Protein AF-A0A523JM90-F1 (afdb_monomer_lite)

Radius of gyration: 17.9 Å; chains: 1; bounding box: 40×18×50 Å

Secondary structure (DSSP, 8-state):
-HHHHHHHHHHHHHHHHHHHHHHHHHHHHHHHTS--BTTB-TTS-HHHHHHHHHHHHHHHHHHHHHHHHHHHHHHHHHHTHHHHTT--THHHHHHHHHHHHHHHHHHHHHHHHH--

Sequence (116 aa):
ERNKAFWLMMATAAFGAMFVSMQAFEWTKLIVEEGVRPWSNPMGAAQFGATFFMITGFHGLHVSVGVIYLVVIGRRVRSGFYDRTRGNYEMVEITGLYWHFVDLVWVFIFAFFYLW

Foldseek 3Di:
DLVVLLVVLLVLLVVLVVVLVVVVVVVCCCCPVQVQALQDHPVDDNPLSVVLCVLVVVLSVLSVVLSVLSNVVSVCSVVCVCVVVPNPCVSVVVSVVSNVVSVVSVVVSCCPNPVD

pLDDT: mean 85.98, std 9.55, range [55.06, 95.94]

Structure (mmCIF, N/CA/C/O backbone):
data_AF-A0A523JM90-F1
#
_entry.id   AF-A0A523JM90-F1
#
loop_
_atom_site.group_PDB
_atom_site.id
_atom_site.type_symbol
_atom_site.label_atom_id
_atom_site.label_alt_id
_atom_site.label_comp_id
_atom_site.label_asym_id
_atom_site.label_entity_id
_atom_site.label_seq_id
_atom_site.pdbx_PDB_ins_code
_atom_site.Cartn_x
_atom_site.Cartn_y
_atom_site.Cartn_z
_atom_site.occupancy
_atom_site.B_iso_or_equiv
_atom_site.auth_seq_id
_atom_site.auth_comp_id
_atom_site.auth_asym_id
_atom_site.auth_atom_id
_atom_site.pdbx_PDB_model_num
ATOM 1 N N . GLU A 1 1 ? -16.483 8.334 20.530 1.00 65.25 1 GLU A N 1
ATOM 2 C CA . GLU A 1 1 ? -15.423 7.315 20.374 1.00 65.25 1 GLU A CA 1
ATOM 3 C C . GLU A 1 1 ? -15.577 6.458 19.111 1.00 65.25 1 GLU A C 1
ATOM 5 O O . GLU A 1 1 ? -14.957 6.779 18.104 1.00 65.25 1 GLU A O 1
ATOM 10 N N . ARG A 1 2 ? -16.457 5.447 19.074 1.00 72.81 2 ARG A N 1
ATOM 11 C CA . ARG A 1 2 ? -16.505 4.438 17.987 1.00 72.81 2 ARG A CA 1
ATOM 12 C C . ARG A 1 2 ? -16.744 4.964 16.564 1.00 72.81 2 ARG A C 1
ATOM 14 O O . ARG A 1 2 ? -16.104 4.496 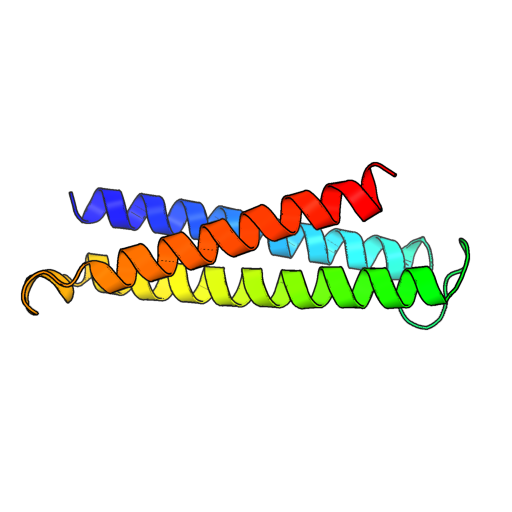15.628 1.00 72.81 2 ARG A O 1
ATOM 21 N N . ASN A 1 3 ? -17.616 5.960 16.390 1.00 79.19 3 ASN A N 1
ATOM 22 C CA . ASN A 1 3 ? -17.827 6.580 15.073 1.00 79.19 3 ASN A CA 1
ATOM 23 C C . ASN A 1 3 ? -16.594 7.351 14.583 1.00 79.19 3 ASN A C 1
ATOM 25 O O . ASN A 1 3 ? -16.330 7.351 13.386 1.00 79.19 3 ASN A O 1
ATOM 29 N N . LYS A 1 4 ? -15.831 7.982 15.488 1.00 84.31 4 LYS A N 1
ATOM 30 C CA . LYS A 1 4 ? -14.594 8.686 15.120 1.00 84.31 4 LYS A CA 1
ATOM 31 C C . LYS A 1 4 ? -13.539 7.679 14.658 1.00 84.31 4 LYS A C 1
ATOM 33 O O . LYS A 1 4 ? -12.996 7.840 13.575 1.00 84.31 4 LYS A O 1
ATOM 38 N N . ALA A 1 5 ? -13.339 6.601 15.423 1.00 83.31 5 ALA A N 1
ATOM 39 C CA . ALA A 1 5 ? -12.428 5.516 15.054 1.00 83.31 5 ALA A CA 1
ATOM 40 C C . ALA A 1 5 ? -12.785 4.902 13.690 1.00 83.31 5 ALA A C 1
ATOM 42 O O . ALA A 1 5 ? -11.918 4.762 12.835 1.00 83.31 5 ALA A O 1
ATOM 43 N N . PHE A 1 6 ? -14.069 4.620 13.442 1.00 87.19 6 PHE A N 1
ATOM 44 C CA . PHE A 1 6 ? -14.532 4.136 12.139 1.00 87.19 6 PHE A CA 1
ATOM 45 C C . PHE A 1 6 ? -14.144 5.078 10.993 1.00 87.19 6 PHE A C 1
ATOM 47 O O . PHE A 1 6 ? -13.568 4.628 10.006 1.00 87.19 6 PHE A O 1
ATOM 54 N N . TRP A 1 7 ? -14.445 6.375 11.118 1.00 89.81 7 TRP A N 1
ATOM 55 C CA . TRP A 1 7 ? -14.142 7.345 10.066 1.00 89.81 7 TRP A CA 1
ATOM 56 C C . TRP A 1 7 ? -12.642 7.501 9.821 1.00 89.81 7 TRP A C 1
ATOM 58 O O . TRP A 1 7 ? -12.239 7.581 8.665 1.00 89.81 7 TRP A O 1
ATOM 68 N N . LEU A 1 8 ? -11.821 7.469 10.874 1.00 91.81 8 LEU A N 1
ATOM 69 C CA . LEU A 1 8 ? -10.363 7.490 10.741 1.00 91.81 8 LEU A CA 1
ATOM 70 C C . LEU A 1 8 ? -9.850 6.253 9.993 1.00 91.81 8 LEU A C 1
ATOM 72 O O . LEU A 1 8 ? -9.090 6.395 9.043 1.00 91.81 8 LEU A O 1
ATOM 76 N N . MET A 1 9 ? -10.332 5.055 10.336 1.00 89.62 9 MET A N 1
ATOM 77 C CA . MET A 1 9 ? -9.948 3.828 9.627 1.00 89.62 9 MET A CA 1
ATOM 78 C C . MET A 1 9 ? -10.378 3.843 8.155 1.00 89.62 9 MET A C 1
ATOM 80 O O . MET A 1 9 ? -9.642 3.365 7.294 1.00 89.62 9 MET A O 1
ATOM 84 N N . MET A 1 10 ? -11.556 4.397 7.845 1.00 91.75 10 MET A N 1
ATOM 85 C CA . MET A 1 10 ? -12.003 4.538 6.455 1.00 91.75 10 MET A CA 1
ATOM 86 C C . MET A 1 10 ? -11.172 5.568 5.690 1.00 91.75 10 MET A C 1
ATOM 88 O O . MET A 1 10 ? -10.888 5.347 4.517 1.00 91.75 10 MET A O 1
ATOM 92 N N . ALA A 1 11 ? -10.749 6.656 6.340 1.00 94.25 11 ALA A N 1
ATOM 93 C CA . ALA A 1 11 ? -9.835 7.619 5.738 1.00 94.25 11 ALA A CA 1
ATOM 94 C C . ALA A 1 11 ? -8.483 6.965 5.408 1.00 94.25 11 ALA A C 1
ATOM 96 O O . ALA A 1 11 ? -8.010 7.090 4.282 1.00 94.25 11 ALA A O 1
ATOM 97 N N . THR A 1 12 ? -7.907 6.184 6.330 1.00 94.12 12 THR A N 1
ATOM 98 C CA . THR A 1 12 ? -6.674 5.416 6.076 1.00 94.12 12 THR A CA 1
ATOM 99 C C . THR A 1 12 ? -6.843 4.433 4.916 1.00 94.12 12 THR A C 1
ATOM 101 O O . THR A 1 12 ? -6.003 4.386 4.021 1.00 94.12 12 THR A O 1
ATOM 104 N N . ALA A 1 13 ? -7.956 3.693 4.878 1.00 93.81 13 ALA A N 1
ATOM 105 C CA . ALA A 1 13 ? -8.250 2.775 3.779 1.00 93.81 13 ALA A CA 1
ATOM 106 C C . ALA A 1 13 ? -8.395 3.502 2.428 1.00 93.81 13 ALA A C 1
ATOM 108 O O . ALA A 1 13 ? -7.934 2.994 1.408 1.00 93.81 13 ALA A O 1
ATOM 109 N N . ALA A 1 14 ? -8.995 4.697 2.414 1.00 95.25 14 ALA A N 1
ATOM 110 C CA . ALA A 1 14 ? -9.122 5.514 1.211 1.00 95.25 14 ALA A CA 1
ATOM 111 C C . ALA A 1 14 ? -7.758 6.001 0.700 1.00 95.25 14 ALA A C 1
ATOM 113 O O . ALA A 1 14 ? -7.494 5.901 -0.497 1.00 95.25 14 ALA A O 1
ATOM 114 N N . PHE A 1 15 ? -6.867 6.454 1.589 1.00 94.94 15 PHE A N 1
ATOM 115 C CA . PHE A 1 15 ? -5.494 6.803 1.209 1.00 94.94 15 PHE A CA 1
ATOM 116 C C . PHE A 1 15 ? -4.724 5.594 0.668 1.00 94.94 15 PHE A C 1
ATOM 118 O O . PHE A 1 15 ? -4.046 5.710 -0.349 1.00 94.94 15 PHE A O 1
ATOM 125 N N . GLY A 1 16 ? -4.899 4.416 1.269 1.00 93.31 16 GLY A N 1
ATOM 126 C CA . GLY A 1 16 ? -4.343 3.166 0.751 1.00 93.31 16 GLY A CA 1
ATOM 127 C C . GLY A 1 16 ? -4.852 2.795 -0.645 1.00 93.31 16 GLY A C 1
ATOM 128 O O . GLY A 1 16 ? -4.075 2.408 -1.515 1.00 93.31 16 GLY A O 1
ATOM 129 N N . ALA A 1 17 ? -6.154 2.949 -0.897 1.00 94.38 17 ALA A N 1
ATOM 130 C CA . ALA A 1 17 ? -6.740 2.703 -2.214 1.00 94.38 17 ALA A CA 1
ATOM 131 C C . ALA A 1 17 ? -6.247 3.711 -3.267 1.00 94.38 17 ALA A C 1
ATOM 133 O O . ALA A 1 17 ? -5.966 3.333 -4.407 1.00 94.38 17 ALA A O 1
ATOM 134 N N . MET A 1 18 ? -6.107 4.984 -2.883 1.00 95.88 18 MET A N 1
ATOM 135 C CA . MET A 1 18 ? -5.517 6.016 -3.735 1.00 95.88 18 MET A CA 1
ATOM 136 C C . MET A 1 18 ? -4.071 5.666 -4.093 1.00 95.88 18 MET A C 1
ATOM 138 O O . MET A 1 18 ? -3.707 5.734 -5.264 1.00 95.88 18 MET A O 1
ATOM 142 N N . PHE A 1 19 ? -3.283 5.215 -3.118 1.00 93.44 19 PHE A N 1
ATOM 143 C CA . PHE A 1 19 ? -1.908 4.775 -3.330 1.00 93.44 19 PHE A CA 1
ATOM 144 C C . PHE A 1 19 ? -1.812 3.630 -4.356 1.00 93.44 19 PHE A C 1
ATOM 146 O O . PHE A 1 19 ? -1.087 3.747 -5.341 1.00 93.44 19 PHE A O 1
ATOM 153 N N . VAL A 1 20 ? -2.613 2.566 -4.206 1.00 93.31 20 VAL A N 1
ATOM 154 C CA . VAL A 1 20 ? -2.643 1.448 -5.177 1.00 93.31 20 VAL A CA 1
ATOM 155 C C . VAL A 1 20 ? -3.075 1.921 -6.570 1.00 93.31 20 VAL A C 1
ATOM 157 O O . VAL A 1 20 ? -2.543 1.462 -7.579 1.00 93.31 20 VAL A O 1
ATOM 160 N N . SER A 1 21 ? -4.011 2.869 -6.641 1.00 93.19 21 SER A N 1
ATOM 161 C CA . SER A 1 21 ? -4.469 3.435 -7.916 1.00 93.19 21 SER A CA 1
ATOM 162 C C . SER A 1 21 ? -3.365 4.233 -8.616 1.00 93.19 21 SER A C 1
ATOM 164 O O . SER A 1 21 ? -3.189 4.107 -9.827 1.00 93.19 21 SER A O 1
ATOM 166 N N . MET A 1 22 ? -2.588 5.016 -7.860 1.00 93.44 22 MET A N 1
ATOM 167 C CA . MET A 1 22 ? -1.421 5.731 -8.385 1.00 93.44 22 MET A CA 1
ATOM 168 C C . MET A 1 22 ? -0.343 4.758 -8.875 1.00 93.44 22 MET A C 1
ATOM 170 O O . MET A 1 22 ? 0.190 4.955 -9.965 1.00 93.44 22 MET A O 1
ATOM 174 N N . GLN A 1 23 ? -0.092 3.672 -8.137 1.00 91.25 23 GLN A N 1
ATOM 175 C CA . GLN A 1 23 ? 0.843 2.622 -8.552 1.00 91.25 23 GLN A CA 1
ATOM 176 C C . GLN A 1 23 ? 0.418 1.966 -9.875 1.00 91.25 23 GLN A C 1
ATOM 178 O O . GLN A 1 23 ? 1.237 1.748 -10.767 1.00 91.25 23 GLN A O 1
ATOM 183 N N . ALA A 1 24 ? -0.877 1.680 -10.036 1.00 90.88 24 ALA A N 1
ATOM 184 C CA . ALA A 1 24 ? -1.416 1.115 -11.271 1.00 90.88 24 ALA A CA 1
ATOM 185 C C . ALA A 1 24 ? -1.311 2.090 -12.459 1.00 90.88 24 ALA A C 1
ATOM 187 O O . ALA A 1 24 ? -1.021 1.672 -13.585 1.00 90.88 24 ALA A O 1
ATOM 188 N N . PHE A 1 25 ? -1.520 3.388 -12.218 1.00 92.56 25 PHE A N 1
ATOM 189 C CA . PHE A 1 25 ? -1.339 4.426 -13.233 1.00 92.56 25 PHE A CA 1
ATOM 190 C C . PHE A 1 25 ? 0.119 4.507 -13.696 1.00 92.56 25 PHE A C 1
ATOM 192 O O . PHE A 1 25 ? 0.387 4.495 -14.897 1.00 92.56 25 PHE A O 1
ATOM 199 N N . GLU A 1 26 ? 1.061 4.513 -12.756 1.00 89.69 26 GLU A N 1
ATOM 200 C CA . GLU A 1 26 ? 2.489 4.510 -13.060 1.00 89.69 26 GLU A CA 1
ATOM 201 C C . GLU A 1 26 ? 2.895 3.279 -13.877 1.00 89.69 26 GLU A C 1
ATOM 203 O O . GLU A 1 26 ? 3.530 3.416 -14.920 1.00 89.69 26 GLU A O 1
ATOM 208 N N . TRP A 1 27 ? 2.475 2.080 -13.465 1.00 89.38 27 TRP A N 1
ATOM 209 C CA . TRP A 1 27 ? 2.736 0.854 -14.223 1.00 89.38 27 TRP A CA 1
ATOM 210 C C . TRP A 1 27 ? 2.192 0.923 -15.647 1.00 89.38 27 TRP A C 1
ATOM 212 O O . TRP A 1 27 ? 2.865 0.503 -16.587 1.00 89.38 27 TRP A O 1
ATOM 222 N N . THR A 1 28 ? 0.987 1.468 -15.817 1.00 89.25 28 THR A N 1
ATOM 223 C CA . THR A 1 28 ? 0.388 1.644 -17.144 1.00 89.25 28 THR A CA 1
ATOM 224 C C . THR A 1 28 ? 1.260 2.550 -18.003 1.00 89.25 28 THR A C 1
ATOM 226 O O . THR A 1 28 ? 1.569 2.195 -19.138 1.00 89.25 28 THR A O 1
ATOM 229 N N . LYS A 1 29 ? 1.723 3.673 -17.447 1.00 88.31 29 LYS A N 1
ATOM 230 C CA . LYS A 1 29 ? 2.618 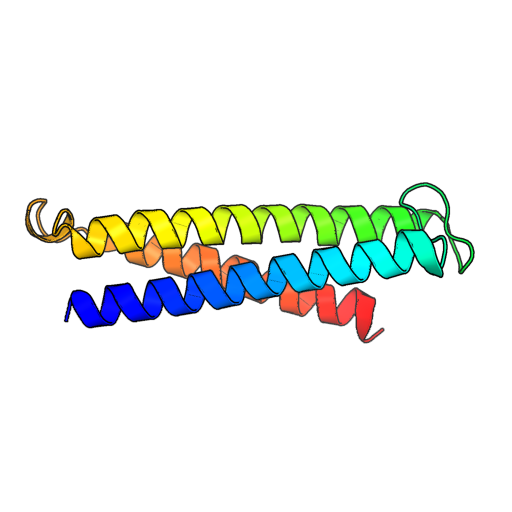4.599 -18.140 1.00 88.31 29 LYS A CA 1
ATOM 231 C C . LYS A 1 29 ? 3.942 3.927 -18.532 1.00 88.31 29 LYS A C 1
ATOM 233 O O . LYS A 1 29 ? 4.325 3.965 -19.697 1.00 88.31 29 LYS A O 1
ATOM 238 N N . LEU A 1 30 ? 4.592 3.229 -17.599 1.00 86.50 30 LEU A N 1
ATOM 239 C CA . LEU A 1 30 ? 5.862 2.530 -17.839 1.00 86.50 30 LEU A CA 1
ATOM 240 C C . LEU A 1 30 ? 5.743 1.442 -18.920 1.00 86.50 30 LEU A C 1
ATOM 242 O O . LEU A 1 30 ? 6.622 1.302 -19.768 1.00 86.50 30 LEU A O 1
ATOM 246 N N . ILE A 1 31 ? 4.646 0.680 -18.919 1.00 86.25 31 ILE A N 1
ATOM 247 C CA . ILE A 1 31 ? 4.437 -0.431 -19.858 1.00 86.25 31 ILE A CA 1
ATOM 248 C C . ILE A 1 31 ? 4.012 0.064 -21.246 1.00 86.25 31 ILE A C 1
ATOM 250 O O . ILE A 1 31 ? 4.445 -0.505 -22.254 1.00 86.25 31 ILE A O 1
ATOM 254 N N . VAL A 1 32 ? 3.128 1.065 -21.306 1.00 84.81 32 VAL A N 1
ATOM 255 C CA . VAL A 1 32 ? 2.493 1.527 -22.551 1.00 84.81 32 VAL A CA 1
ATOM 256 C C . VAL A 1 32 ? 3.314 2.611 -23.242 1.00 84.81 32 VAL A C 1
ATOM 258 O O . VAL A 1 32 ? 3.471 2.546 -24.458 1.00 84.81 32 VAL A O 1
ATOM 261 N N . GLU A 1 33 ? 3.839 3.584 -22.495 1.00 81.81 33 GLU A N 1
ATOM 262 C CA . GLU A 1 33 ? 4.576 4.720 -23.064 1.00 81.81 33 GLU A CA 1
ATOM 263 C C . GLU A 1 33 ? 6.077 4.434 -23.152 1.00 81.81 33 GLU A C 1
ATOM 265 O O . GLU A 1 33 ? 6.690 4.681 -24.188 1.00 81.81 33 GLU A O 1
ATOM 270 N N . GLU A 1 34 ? 6.668 3.876 -22.093 1.00 79.38 34 GLU A N 1
ATOM 271 C CA . GLU A 1 34 ? 8.124 3.668 -22.014 1.00 79.38 34 GLU A CA 1
ATOM 272 C C . GLU A 1 34 ? 8.559 2.255 -22.436 1.00 79.38 34 GLU A C 1
ATOM 274 O O . GLU A 1 34 ? 9.743 1.991 -22.633 1.00 79.38 34 GLU A O 1
ATOM 279 N N . GLY A 1 35 ? 7.613 1.327 -22.615 1.00 81.38 35 GLY A N 1
ATOM 280 C CA . GLY A 1 35 ? 7.880 -0.044 -23.058 1.00 81.38 35 GLY A CA 1
ATOM 281 C C . GLY A 1 35 ? 8.606 -0.920 -22.030 1.00 81.38 35 GLY A C 1
ATOM 282 O O . GLY A 1 35 ? 9.041 -2.024 -22.373 1.00 81.38 35 GLY A O 1
ATOM 283 N N . VAL A 1 36 ? 8.728 -0.466 -20.779 1.00 82.62 36 VAL A N 1
ATOM 284 C CA . VAL A 1 36 ? 9.358 -1.209 -19.684 1.00 82.62 36 VAL A CA 1
ATOM 285 C C . VAL A 1 36 ? 8.397 -2.298 -19.218 1.00 82.62 36 VAL A C 1
ATOM 287 O O . VAL A 1 36 ? 7.319 -2.036 -18.693 1.00 82.62 36 VAL A O 1
ATOM 290 N N . ARG A 1 37 ? 8.786 -3.554 -19.422 1.00 81.75 37 ARG A N 1
ATOM 291 C CA . ARG A 1 37 ? 8.023 -4.753 -19.065 1.00 81.75 37 ARG A CA 1
ATOM 292 C C . ARG A 1 37 ? 8.858 -5.653 -18.155 1.00 81.75 37 ARG A C 1
ATOM 294 O O . ARG A 1 37 ? 10.087 -5.602 -18.215 1.00 81.75 37 ARG A O 1
ATOM 301 N N . PRO A 1 38 ? 8.226 -6.561 -17.391 1.00 78.31 38 PRO A N 1
ATOM 302 C CA . PRO A 1 38 ? 8.954 -7.503 -16.540 1.00 78.31 38 PRO A CA 1
ATOM 303 C C . PRO A 1 38 ? 9.967 -8.377 -17.298 1.00 78.31 38 PRO A C 1
ATOM 305 O O . PRO A 1 38 ? 10.942 -8.830 -16.719 1.00 78.31 38 PRO A O 1
ATOM 308 N N . TRP A 1 39 ? 9.755 -8.619 -18.592 1.00 79.38 39 TRP A N 1
ATOM 309 C CA . TRP A 1 39 ? 10.626 -9.446 -19.439 1.00 79.38 39 TRP A CA 1
ATOM 310 C C . TRP A 1 39 ? 11.442 -8.647 -20.463 1.00 79.38 39 TRP A C 1
ATOM 312 O O . TRP A 1 39 ? 12.287 -9.218 -21.147 1.00 79.38 39 TRP A O 1
ATOM 322 N N . SER A 1 40 ? 11.197 -7.345 -20.608 1.00 75.12 40 SER A N 1
ATOM 323 C CA . SER A 1 40 ? 11.897 -6.509 -21.585 1.00 75.12 40 SER A CA 1
ATOM 324 C C . SER A 1 40 ? 11.982 -5.076 -21.087 1.00 75.12 40 SER A C 1
ATOM 326 O O . SER A 1 40 ? 10.953 -4.444 -20.876 1.00 75.12 40 SER A O 1
ATOM 328 N N . ASN A 1 41 ? 13.191 -4.545 -20.944 1.00 80.69 41 ASN A N 1
ATOM 329 C CA . ASN A 1 41 ? 13.409 -3.162 -20.539 1.00 80.69 41 ASN A CA 1
ATOM 330 C C . ASN A 1 41 ? 14.221 -2.432 -21.623 1.00 80.69 41 ASN A C 1
ATOM 332 O O . ASN A 1 41 ? 15.389 -2.770 -21.801 1.00 80.69 41 ASN A O 1
ATOM 336 N N . PRO A 1 42 ? 13.643 -1.459 -22.350 1.00 75.94 42 PRO A N 1
ATOM 337 C CA . PRO A 1 42 ? 14.378 -0.675 -23.343 1.00 75.94 42 PRO A CA 1
ATOM 338 C C . PRO A 1 42 ? 15.328 0.361 -22.718 1.00 75.94 42 PRO A C 1
ATOM 340 O O . PRO A 1 42 ? 16.221 0.843 -23.406 1.00 75.94 42 PRO A O 1
ATOM 343 N N . MET A 1 43 ? 15.179 0.681 -21.426 1.00 71.81 43 MET A N 1
ATOM 344 C CA . MET A 1 43 ? 15.977 1.703 -20.733 1.00 71.81 43 MET A CA 1
ATOM 345 C C . MET A 1 43 ? 17.186 1.148 -19.962 1.00 71.81 43 MET A C 1
ATOM 347 O O . MET A 1 43 ? 17.903 1.904 -19.311 1.00 71.81 43 MET A O 1
ATOM 351 N N . GLY A 1 44 ? 17.430 -0.165 -19.991 1.00 73.50 44 GLY A N 1
ATOM 352 C CA . GLY A 1 44 ? 18.536 -0.765 -19.246 1.00 73.50 44 GLY A CA 1
ATOM 353 C C . GLY A 1 44 ? 18.469 -2.286 -19.180 1.00 73.50 44 GLY A C 1
ATOM 354 O O . GLY A 1 44 ? 17.950 -2.949 -20.075 1.00 73.50 44 GLY A O 1
ATOM 355 N N . ALA A 1 45 ? 18.995 -2.870 -18.103 1.00 79.06 45 ALA A N 1
ATOM 356 C CA . ALA A 1 45 ? 18.966 -4.318 -17.927 1.00 79.06 45 ALA A CA 1
ATOM 357 C C . ALA A 1 45 ? 17.520 -4.831 -17.789 1.00 79.06 45 ALA A C 1
ATOM 359 O O . ALA A 1 45 ? 16.741 -4.322 -16.979 1.00 79.06 45 ALA A O 1
ATOM 360 N N . ALA A 1 46 ? 17.175 -5.897 -18.518 1.00 76.94 46 ALA A N 1
ATOM 361 C CA . ALA A 1 46 ? 15.871 -6.561 -18.396 1.00 76.94 46 ALA A CA 1
ATOM 362 C C . ALA A 1 46 ? 15.595 -7.058 -16.961 1.00 76.94 46 ALA A C 1
ATOM 364 O O . ALA A 1 46 ? 14.460 -7.025 -16.494 1.00 76.94 46 ALA A O 1
ATOM 365 N N . GLN A 1 47 ? 16.654 -7.437 -16.236 1.00 84.75 47 GLN A N 1
ATOM 366 C CA . GLN A 1 47 ? 16.609 -7.845 -14.827 1.00 84.75 47 GLN A CA 1
ATOM 367 C C . GLN A 1 47 ? 16.073 -6.735 -13.903 1.00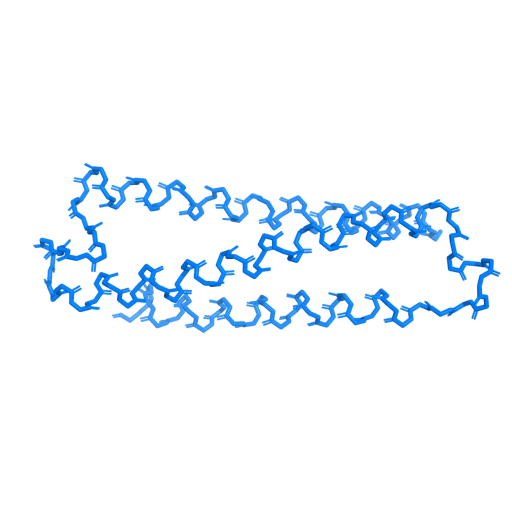 84.75 47 GLN A C 1
ATOM 369 O O . GLN A 1 47 ? 15.381 -7.033 -12.930 1.00 84.75 47 GLN A O 1
ATOM 374 N N . PHE A 1 48 ? 16.351 -5.462 -14.215 1.00 84.88 48 PHE A N 1
ATOM 375 C CA . PHE A 1 48 ? 15.850 -4.330 -13.431 1.00 84.88 48 PHE A CA 1
ATOM 376 C C . PHE A 1 48 ? 14.325 -4.237 -13.516 1.00 84.88 48 PHE A C 1
ATOM 378 O O . PHE A 1 48 ? 13.663 -4.210 -12.484 1.00 84.88 48 PHE A O 1
ATOM 385 N N . GLY A 1 49 ? 13.767 -4.291 -14.733 1.00 84.50 49 GLY A N 1
ATOM 386 C CA . GLY A 1 49 ? 12.316 -4.298 -14.942 1.00 84.50 49 GLY A CA 1
ATOM 387 C C . GLY A 1 49 ? 11.645 -5.473 -14.227 1.00 84.50 49 GLY A C 1
ATOM 388 O O . GLY A 1 49 ? 10.686 -5.273 -13.486 1.00 84.50 49 GLY A O 1
ATOM 389 N N . ALA A 1 50 ? 12.194 -6.686 -14.366 1.00 86.75 50 ALA A N 1
ATOM 390 C CA . ALA A 1 50 ? 11.694 -7.876 -13.671 1.00 86.75 50 ALA A CA 1
ATOM 391 C C . ALA A 1 50 ? 11.623 -7.679 -12.146 1.00 86.75 50 ALA A C 1
ATOM 393 O O . ALA A 1 50 ? 10.596 -7.947 -11.523 1.00 86.75 50 ALA A O 1
ATOM 394 N N . THR A 1 51 ? 12.711 -7.178 -11.556 1.00 89.56 51 THR A N 1
ATOM 395 C CA . THR A 1 51 ? 12.847 -7.007 -10.104 1.00 89.56 51 THR A CA 1
ATOM 396 C C . THR A 1 51 ? 11.949 -5.883 -9.591 1.00 89.56 51 THR A C 1
ATOM 398 O O . THR A 1 51 ? 11.253 -6.064 -8.592 1.00 89.56 51 THR A O 1
ATOM 401 N N . PHE A 1 52 ? 11.901 -4.756 -10.307 1.00 89.06 52 PHE A N 1
ATOM 402 C CA . PHE A 1 52 ? 11.040 -3.618 -9.996 1.00 89.06 52 PHE A CA 1
ATOM 403 C C . PHE A 1 52 ? 9.567 -4.032 -9.953 1.00 89.06 52 PHE A C 1
ATOM 405 O O . PHE A 1 52 ? 8.916 -3.864 -8.922 1.00 89.06 52 PHE A O 1
ATOM 412 N N . PHE A 1 53 ? 9.047 -4.636 -11.029 1.00 89.56 53 PHE A N 1
ATOM 413 C CA . PHE A 1 53 ? 7.642 -5.049 -11.101 1.00 89.56 53 PHE A CA 1
ATOM 414 C C . PHE A 1 53 ? 7.304 -6.151 -10.089 1.00 89.56 53 PHE A C 1
ATOM 416 O O . PHE A 1 53 ? 6.203 -6.159 -9.540 1.00 89.56 53 PHE A O 1
ATOM 423 N N . MET A 1 54 ? 8.235 -7.065 -9.798 1.00 92.12 54 MET A N 1
ATOM 424 C CA . MET A 1 54 ? 8.002 -8.115 -8.805 1.00 92.12 54 MET A CA 1
ATOM 425 C C . MET A 1 54 ? 7.912 -7.554 -7.381 1.00 92.12 54 MET A C 1
ATOM 427 O O . MET A 1 54 ? 6.962 -7.871 -6.666 1.00 92.12 54 MET A O 1
ATOM 431 N N . ILE A 1 55 ? 8.858 -6.703 -6.971 1.00 93.50 55 ILE A N 1
ATOM 432 C CA . ILE A 1 55 ? 8.890 -6.135 -5.614 1.00 93.50 55 ILE A CA 1
ATOM 433 C C . ILE A 1 55 ? 7.735 -5.150 -5.412 1.00 93.50 55 ILE A C 1
ATOM 435 O O . ILE A 1 55 ? 6.965 -5.298 -4.461 1.00 93.50 55 ILE A O 1
ATOM 439 N N . THR A 1 56 ? 7.570 -4.182 -6.320 1.00 93.31 56 THR A N 1
ATOM 440 C CA . THR A 1 56 ? 6.485 -3.188 -6.231 1.00 93.31 56 THR A CA 1
ATOM 441 C C . THR A 1 56 ? 5.109 -3.839 -6.375 1.00 93.31 56 THR A C 1
ATOM 443 O O . THR A 1 56 ? 4.178 -3.463 -5.668 1.00 93.31 56 THR A O 1
ATOM 446 N N . GLY A 1 57 ? 4.981 -4.878 -7.207 1.00 92.06 57 GLY A N 1
ATOM 447 C CA . GLY A 1 57 ? 3.736 -5.622 -7.391 1.00 92.06 57 GLY A CA 1
ATOM 448 C C . GLY A 1 57 ? 3.348 -6.444 -6.166 1.00 92.06 57 GLY A C 1
ATOM 449 O O . GLY A 1 57 ? 2.202 -6.391 -5.717 1.00 92.06 57 GLY A O 1
ATOM 450 N N . PHE A 1 58 ? 4.304 -7.166 -5.574 1.00 94.62 58 PHE A N 1
ATOM 451 C CA . PHE A 1 58 ? 4.072 -7.910 -4.335 1.00 94.62 58 PHE A CA 1
ATOM 452 C C . PHE A 1 58 ? 3.713 -6.978 -3.177 1.00 94.62 58 PHE A C 1
ATOM 454 O O . PHE A 1 58 ? 2.803 -7.266 -2.396 1.00 94.62 58 PHE A O 1
ATOM 461 N N . HIS A 1 59 ? 4.380 -5.830 -3.096 1.00 94.56 59 HIS A N 1
ATOM 462 C CA . HIS A 1 59 ? 4.043 -4.795 -2.135 1.00 94.56 59 HIS A CA 1
ATOM 463 C C . HIS A 1 59 ? 2.630 -4.229 -2.369 1.00 94.56 59 HIS A C 1
ATOM 465 O O . HIS A 1 59 ? 1.825 -4.192 -1.440 1.00 94.56 59 HIS A O 1
ATOM 471 N N . GLY A 1 60 ? 2.275 -3.880 -3.610 1.00 93.56 60 GLY A N 1
ATOM 472 C CA . GLY A 1 60 ? 0.933 -3.406 -3.967 1.00 93.56 60 GLY A CA 1
ATOM 473 C C . GLY A 1 60 ? -0.176 -4.412 -3.628 1.00 93.56 60 GLY A C 1
ATOM 474 O O . GLY A 1 60 ? -1.266 -4.019 -3.198 1.00 93.56 60 GLY A O 1
ATOM 475 N N . LEU A 1 61 ? 0.112 -5.716 -3.722 1.00 95.19 61 LEU A N 1
ATOM 476 C CA . LEU A 1 61 ? -0.779 -6.773 -3.236 1.00 95.19 61 LEU A CA 1
ATOM 477 C C . LEU A 1 61 ? -0.975 -6.690 -1.715 1.00 95.19 61 LEU A C 1
ATOM 479 O O . LEU A 1 61 ? -2.116 -6.739 -1.256 1.00 95.19 61 LEU A O 1
ATOM 483 N N . HIS A 1 62 ? 0.099 -6.522 -0.936 1.00 95.94 62 HIS A N 1
ATOM 484 C CA . HIS A 1 62 ? 0.010 -6.372 0.524 1.00 95.94 62 HIS A CA 1
ATOM 485 C C . HIS A 1 62 ? -0.813 -5.144 0.916 1.00 95.94 62 HIS A C 1
ATOM 487 O O . HIS A 1 62 ? -1.705 -5.250 1.757 1.00 95.94 62 HIS A O 1
ATOM 493 N N . VAL A 1 63 ? -0.589 -4.000 0.260 1.00 95.81 63 VAL A N 1
ATOM 494 C CA . VAL A 1 63 ? -1.390 -2.787 0.489 1.00 95.81 63 VAL A CA 1
ATOM 495 C C . VAL A 1 63 ? -2.866 -3.050 0.185 1.00 95.81 63 VAL A C 1
ATOM 497 O O . VAL A 1 63 ? -3.727 -2.717 0.995 1.00 95.81 63 VAL A O 1
ATOM 500 N N . SER A 1 64 ? -3.176 -3.710 -0.935 1.00 94.75 64 SER A N 1
ATOM 501 C CA . SER A 1 64 ? -4.557 -4.033 -1.323 1.00 94.75 64 SER A CA 1
ATOM 502 C C . SER A 1 64 ? -5.259 -4.921 -0.288 1.00 94.75 64 SER A C 1
ATOM 504 O O . SER A 1 64 ? -6.393 -4.643 0.110 1.00 94.75 64 SER A O 1
ATOM 506 N N . VAL A 1 65 ? -4.574 -5.959 0.204 1.00 95.56 65 VAL A N 1
ATOM 507 C CA . VAL A 1 65 ? -5.070 -6.814 1.295 1.00 95.56 65 VAL A CA 1
ATOM 508 C C . VAL A 1 65 ? -5.261 -6.001 2.578 1.00 95.56 65 VAL A C 1
ATOM 510 O O . VAL A 1 65 ? -6.294 -6.132 3.236 1.00 95.56 65 VAL A O 1
ATOM 513 N N . GLY A 1 66 ? -4.325 -5.108 2.904 1.00 94.19 66 GLY A N 1
ATOM 514 C CA . GLY A 1 66 ? -4.423 -4.203 4.049 1.00 94.19 66 GLY A CA 1
ATOM 515 C C . GLY A 1 66 ? -5.629 -3.270 3.986 1.00 94.19 66 GLY A C 1
ATOM 516 O O . GLY A 1 66 ? -6.329 -3.116 4.985 1.00 94.19 66 GLY A O 1
ATOM 517 N N . VAL A 1 67 ? -5.932 -2.705 2.813 1.00 94.88 67 VAL A N 1
ATOM 518 C CA . VAL A 1 67 ? -7.108 -1.845 2.601 1.00 94.88 67 VAL A CA 1
ATOM 519 C C . VAL A 1 67 ? -8.386 -2.635 2.864 1.00 94.88 67 VAL A C 1
ATOM 521 O O . VAL A 1 67 ? -9.255 -2.177 3.609 1.00 94.88 67 VAL A O 1
ATOM 524 N N . ILE A 1 68 ? -8.494 -3.848 2.310 1.00 94.38 68 ILE A N 1
ATOM 525 C CA . ILE A 1 68 ? -9.638 -4.736 2.557 1.00 94.38 68 ILE A CA 1
ATOM 526 C C . ILE A 1 68 ? -9.759 -5.026 4.057 1.00 94.38 68 ILE A C 1
ATOM 528 O O . ILE A 1 68 ? -10.858 -4.950 4.617 1.00 94.38 68 ILE A O 1
ATOM 532 N N . TYR A 1 69 ? -8.641 -5.307 4.726 1.00 92.50 69 TYR A N 1
ATOM 533 C CA . TYR A 1 69 ? -8.639 -5.637 6.144 1.00 92.50 69 TYR A CA 1
ATOM 534 C C . TYR A 1 69 ? -9.071 -4.450 7.019 1.00 92.50 69 TYR A C 1
ATOM 536 O O . TYR A 1 69 ? -9.963 -4.603 7.858 1.00 92.50 69 TYR A O 1
ATOM 544 N N . LEU A 1 70 ? -8.565 -3.240 6.750 1.00 91.88 70 LEU A N 1
ATOM 545 C CA . LEU A 1 70 ? -8.998 -1.998 7.402 1.00 91.88 70 LEU A CA 1
ATOM 546 C C . LEU A 1 70 ? -10.497 -1.734 7.217 1.00 91.88 70 LEU A C 1
ATOM 548 O O . LEU A 1 70 ? -11.184 -1.374 8.177 1.00 91.88 70 LEU A O 1
ATOM 552 N N . VAL A 1 71 ? -11.030 -1.950 6.009 1.00 93.06 71 VAL A N 1
ATOM 553 C CA . VAL A 1 71 ? -12.466 -1.792 5.726 1.00 93.06 71 VAL A CA 1
ATOM 554 C C . VAL A 1 71 ? -13.302 -2.780 6.543 1.00 93.06 71 VAL A C 1
ATOM 556 O O . VAL A 1 71 ? -14.309 -2.394 7.149 1.00 93.06 71 VAL A O 1
ATOM 559 N N . VAL A 1 72 ? -12.891 -4.050 6.600 1.00 91.19 72 VAL A N 1
ATOM 560 C CA . VAL A 1 72 ? -13.594 -5.098 7.356 1.00 91.19 72 VAL A CA 1
ATOM 561 C C . VAL A 1 72 ? -13.573 -4.806 8.857 1.00 91.19 72 VAL A C 1
ATOM 563 O O . VAL A 1 72 ? -14.628 -4.840 9.500 1.00 91.19 72 VAL A O 1
ATOM 566 N N . ILE A 1 73 ? -12.408 -4.481 9.423 1.00 89.38 73 ILE A N 1
ATOM 567 C CA . ILE A 1 73 ? -12.280 -4.185 10.855 1.00 89.38 73 ILE A CA 1
ATOM 568 C C . ILE A 1 73 ? -13.018 -2.897 11.211 1.00 89.38 73 ILE A C 1
ATOM 570 O O . ILE A 1 73 ? -13.782 -2.898 12.175 1.00 89.38 73 ILE A O 1
ATOM 574 N N . GLY A 1 74 ? -12.916 -1.840 10.401 1.00 87.06 74 GLY A N 1
ATOM 575 C CA . GLY A 1 74 ? -13.683 -0.612 10.609 1.00 87.06 74 GLY A CA 1
ATOM 576 C C . GLY A 1 74 ? -15.191 -0.885 10.674 1.00 87.06 74 GLY A C 1
ATOM 577 O O . GLY A 1 74 ? -15.873 -0.447 11.606 1.00 87.06 74 GLY A O 1
ATOM 578 N N . ARG A 1 75 ? -15.731 -1.693 9.751 1.00 87.19 75 ARG A N 1
ATOM 579 C CA . ARG A 1 75 ? -17.149 -2.100 9.786 1.00 87.19 75 ARG A CA 1
ATOM 580 C C . ARG A 1 75 ? -17.511 -2.874 11.059 1.00 87.19 75 ARG A C 1
ATOM 582 O O . ARG A 1 75 ? -18.569 -2.609 11.634 1.00 87.19 75 ARG A O 1
ATOM 589 N N . ARG A 1 76 ? -16.643 -3.774 11.537 1.00 85.50 76 ARG A N 1
ATOM 590 C CA . ARG A 1 76 ? -16.833 -4.505 12.809 1.00 85.50 76 ARG A CA 1
ATOM 591 C C . ARG A 1 76 ? -16.764 -3.587 14.037 1.00 85.50 76 ARG A C 1
ATOM 593 O O . ARG A 1 76 ? -17.553 -3.749 14.969 1.00 85.50 76 ARG A O 1
ATOM 600 N N . VAL A 1 77 ? -15.895 -2.574 14.025 1.00 84.56 77 VAL A N 1
ATOM 601 C CA . VAL A 1 77 ? -15.835 -1.538 15.070 1.00 84.56 77 VAL A CA 1
ATOM 602 C C . VAL A 1 77 ? -17.140 -0.743 15.106 1.00 84.56 77 VAL A C 1
ATOM 604 O O . VAL A 1 77 ? -17.688 -0.516 16.186 1.00 84.56 77 VAL A O 1
ATOM 607 N N . ARG A 1 78 ? -17.711 -0.386 13.947 1.00 81.81 78 ARG A N 1
ATOM 608 C CA . ARG A 1 78 ? -18.994 0.336 13.854 1.00 81.81 78 ARG A CA 1
ATOM 609 C C . ARG A 1 78 ? -20.216 -0.510 14.238 1.00 81.81 78 ARG A C 1
ATOM 611 O O . ARG A 1 78 ? -21.168 0.045 14.786 1.00 81.81 78 ARG A O 1
ATOM 618 N N . SER A 1 79 ? -20.200 -1.828 14.033 1.00 79.88 79 SER A N 1
ATOM 619 C CA . SER A 1 79 ? -21.310 -2.711 14.446 1.00 79.88 79 SER A CA 1
ATOM 620 C C . SER A 1 79 ? -21.368 -2.975 15.960 1.00 79.88 79 SER A C 1
ATOM 622 O O . SER A 1 79 ? -22.389 -3.438 16.474 1.00 79.88 79 SER A O 1
ATOM 624 N N . GLY A 1 80 ? -20.299 -2.644 16.691 1.00 71.75 80 GLY A N 1
ATOM 625 C CA . GLY A 1 80 ? -20.218 -2.827 18.145 1.00 71.75 80 GLY A CA 1
ATOM 626 C C . GLY A 1 80 ? -19.911 -4.268 18.522 1.00 71.75 80 GLY A C 1
ATOM 627 O O . GLY A 1 80 ? -20.238 -4.701 19.621 1.00 71.75 80 GLY A O 1
ATOM 628 N N . PHE A 1 81 ? -19.316 -5.017 17.590 1.00 70.31 81 PHE A N 1
ATOM 629 C CA . PHE A 1 81 ? -18.921 -6.405 17.786 1.00 70.31 81 PHE A CA 1
ATOM 630 C C . PHE A 1 81 ? -17.968 -6.546 18.983 1.00 70.31 81 PHE A C 1
ATOM 632 O O . PHE A 1 81 ? -18.217 -7.342 19.879 1.00 70.31 81 PHE A O 1
ATOM 639 N N . TYR A 1 82 ? -16.944 -5.693 19.060 1.00 67.38 82 TYR A N 1
ATOM 640 C CA . TYR A 1 82 ? -15.921 -5.752 20.110 1.00 67.38 82 TYR A CA 1
ATOM 641 C C . TYR A 1 82 ? -16.418 -5.325 21.502 1.00 67.38 82 TYR A C 1
ATOM 643 O O . TYR A 1 82 ? -15.938 -5.854 22.504 1.00 67.38 82 TYR A O 1
ATOM 651 N N . ASP A 1 83 ? -17.438 -4.464 21.580 1.00 63.00 83 ASP A N 1
ATOM 652 C CA . ASP A 1 83 ? -18.076 -4.096 22.855 1.00 63.00 83 ASP A CA 1
ATOM 653 C C . ASP A 1 83 ? -18.870 -5.270 23.457 1.00 63.00 83 ASP A C 1
ATOM 655 O O . ASP A 1 83 ? -18.974 -5.393 24.675 1.00 63.00 83 ASP A O 1
ATOM 659 N N . ARG A 1 84 ? -19.410 -6.167 22.616 1.00 59.31 84 ARG A N 1
ATOM 660 C CA . ARG A 1 84 ? -20.180 -7.345 23.064 1.00 59.31 84 ARG A CA 1
ATOM 661 C C . ARG A 1 84 ? -19.298 -8.529 23.460 1.00 59.31 84 ARG A C 1
ATOM 663 O O . ARG A 1 84 ? -19.745 -9.384 24.216 1.00 59.31 84 ARG A O 1
ATOM 670 N N . THR A 1 85 ? -18.060 -8.587 22.973 1.00 59.41 85 THR A N 1
ATOM 671 C CA . THR A 1 85 ? -17.158 -9.745 23.130 1.00 59.41 85 THR A CA 1
ATOM 672 C C . THR A 1 85 ? -16.058 -9.514 24.181 1.00 59.41 85 THR A C 1
ATOM 674 O O . THR A 1 85 ? -15.008 -10.135 24.112 1.00 59.41 85 THR A O 1
ATOM 677 N N . ARG A 1 86 ? -16.290 -8.659 25.190 1.00 55.06 86 ARG A N 1
ATOM 678 C CA . ARG A 1 86 ? -15.312 -8.303 26.248 1.00 55.06 86 ARG A CA 1
ATOM 679 C C . ARG A 1 86 ? -14.051 -7.573 25.751 1.00 55.06 86 ARG A C 1
ATOM 681 O O . ARG A 1 86 ? -12.946 -7.912 26.149 1.00 55.06 86 ARG A O 1
ATOM 688 N N . GLY A 1 87 ? -14.196 -6.534 24.928 1.00 55.69 87 GLY A N 1
ATOM 689 C CA . GLY A 1 87 ? -13.138 -5.522 24.792 1.00 55.69 87 GLY A CA 1
ATOM 690 C C . GLY A 1 87 ? -11.834 -5.988 24.133 1.00 55.69 87 GLY A C 1
ATOM 691 O O . GLY A 1 87 ? -10.809 -5.339 24.321 1.00 55.69 87 GLY A O 1
ATOM 692 N N . ASN A 1 88 ? -11.852 -7.061 23.336 1.00 61.97 88 ASN A N 1
ATOM 693 C CA . ASN A 1 88 ? -10.695 -7.487 22.539 1.00 61.97 88 ASN A CA 1
ATOM 694 C C . ASN A 1 88 ? -10.460 -6.540 21.348 1.00 61.97 88 ASN A C 1
ATOM 696 O O . ASN A 1 88 ? -10.739 -6.869 20.194 1.00 61.97 88 ASN A O 1
ATOM 700 N N . TYR A 1 89 ? -9.935 -5.347 21.641 1.00 71.88 89 TYR A N 1
ATOM 701 C CA . TYR A 1 89 ? -9.411 -4.393 20.656 1.00 71.88 89 TYR A CA 1
ATOM 702 C C . TYR A 1 89 ? -8.083 -4.850 20.030 1.00 71.88 89 TYR A C 1
ATOM 704 O O . TYR A 1 89 ? -7.615 -4.224 19.083 1.00 71.88 89 TYR A O 1
ATOM 712 N N . GLU A 1 90 ? -7.531 -5.975 20.487 1.00 77.56 90 GLU A N 1
ATOM 713 C CA . GLU A 1 90 ? -6.329 -6.631 19.958 1.00 77.56 90 GLU A CA 1
ATOM 714 C C . GLU A 1 90 ? -6.357 -6.766 18.426 1.00 77.56 90 GLU A C 1
ATOM 716 O O . GLU A 1 90 ? -5.380 -6.477 17.744 1.00 77.56 90 GLU A O 1
ATOM 721 N N . MET A 1 91 ? -7.514 -7.101 17.845 1.00 80.81 91 MET A N 1
ATOM 722 C CA . MET A 1 91 ? -7.651 -7.213 16.387 1.00 80.81 91 MET A CA 1
ATOM 723 C C . MET A 1 91 ? -7.456 -5.876 15.659 1.00 80.81 91 MET A C 1
ATOM 725 O O . MET A 1 91 ? -6.963 -5.857 14.532 1.00 80.81 91 MET A O 1
ATOM 729 N N . VAL A 1 92 ? -7.840 -4.756 16.278 1.00 83.88 92 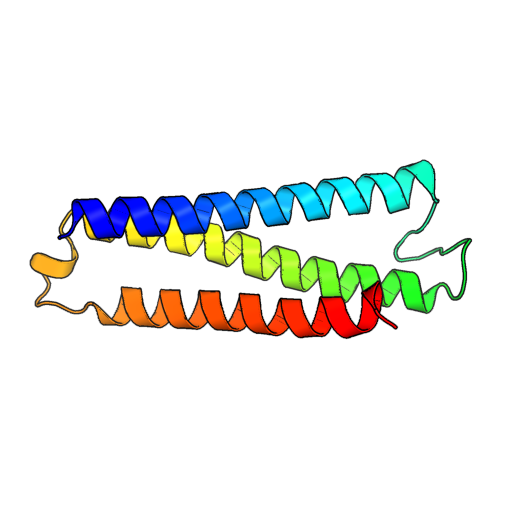VAL A N 1
ATOM 730 C CA . VAL A 1 92 ? -7.616 -3.413 15.721 1.00 83.88 92 VAL A CA 1
ATOM 731 C C . VAL A 1 92 ? -6.131 -3.064 15.790 1.00 83.88 92 VAL A C 1
ATOM 733 O O . VAL A 1 92 ? -5.591 -2.548 14.815 1.00 83.88 92 VAL A O 1
ATOM 736 N N . GLU A 1 93 ? -5.465 -3.403 16.894 1.00 85.88 93 GLU A N 1
ATOM 737 C CA . GLU A 1 93 ? -4.032 -3.167 17.088 1.00 85.88 93 GLU A CA 1
ATOM 738 C C . GLU A 1 93 ? -3.176 -3.988 16.116 1.00 85.88 93 GLU A C 1
ATOM 740 O O . GLU A 1 93 ? -2.337 -3.422 15.420 1.00 85.88 93 GLU A O 1
ATOM 745 N N . ILE A 1 94 ? -3.458 -5.287 15.964 1.00 89.06 94 ILE A N 1
ATOM 746 C CA . ILE A 1 94 ? -2.785 -6.155 14.984 1.00 89.06 94 ILE A CA 1
ATOM 747 C C . ILE A 1 94 ? -2.974 -5.615 13.560 1.00 89.06 94 ILE A C 1
ATOM 749 O O . ILE A 1 94 ? -2.037 -5.605 12.763 1.00 89.06 94 ILE A O 1
ATOM 753 N N . THR A 1 95 ? -4.176 -5.131 13.234 1.00 89.44 95 THR A N 1
ATOM 754 C CA . THR A 1 95 ? -4.451 -4.530 11.919 1.00 89.44 95 THR A CA 1
ATOM 755 C C . THR A 1 95 ? -3.656 -3.240 11.712 1.00 89.44 95 THR A C 1
ATOM 757 O O . THR A 1 95 ? -3.122 -3.020 10.626 1.00 89.44 95 THR A O 1
ATOM 760 N N . GLY A 1 96 ? -3.544 -2.400 12.745 1.00 89.44 96 GLY A N 1
ATOM 761 C CA . GLY A 1 96 ? -2.722 -1.191 12.714 1.00 89.44 96 GLY A CA 1
ATOM 762 C C . GLY A 1 96 ? -1.234 -1.503 12.544 1.00 89.44 96 GLY A C 1
ATOM 763 O O . GLY A 1 96 ? -0.584 -0.916 11.685 1.00 89.44 96 GLY A O 1
ATOM 764 N N . LEU A 1 97 ? -0.712 -2.478 13.294 1.00 92.31 97 LEU A N 1
ATOM 765 C CA . LEU A 1 97 ? 0.669 -2.956 13.176 1.00 92.31 97 LEU A CA 1
ATOM 766 C C . LEU A 1 97 ? 0.968 -3.492 11.774 1.00 92.31 97 LEU A C 1
ATOM 768 O O . LEU A 1 97 ? 1.998 -3.150 11.200 1.00 92.31 97 LEU A O 1
ATOM 772 N N . TYR A 1 98 ? 0.051 -4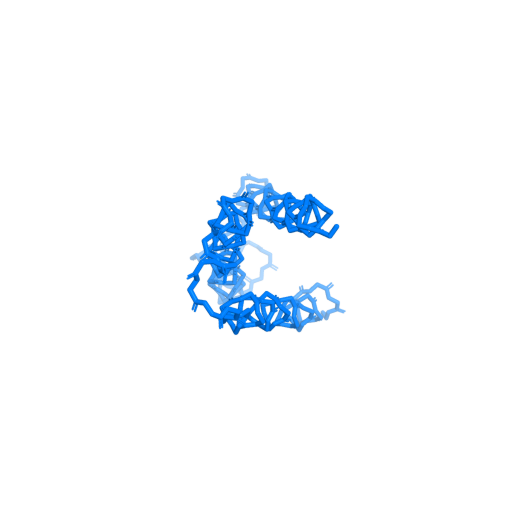.274 11.194 1.00 94.00 98 TYR A N 1
ATOM 773 C CA . TYR A 1 98 ? 0.170 -4.733 9.810 1.00 94.00 98 TYR A CA 1
ATOM 774 C C . TYR A 1 98 ? 0.237 -3.556 8.829 1.00 94.00 98 TYR A C 1
ATOM 776 O O . TYR A 1 98 ? 1.110 -3.529 7.964 1.00 94.00 98 TYR A O 1
ATOM 784 N N . TRP A 1 99 ? -0.649 -2.565 8.976 1.00 94.81 99 TRP A N 1
ATOM 785 C CA . TRP A 1 99 ? -0.668 -1.397 8.094 1.00 94.81 99 TRP A CA 1
ATOM 786 C C . TRP A 1 99 ? 0.632 -0.588 8.178 1.00 94.81 99 TRP A C 1
ATOM 788 O O . TRP A 1 99 ? 1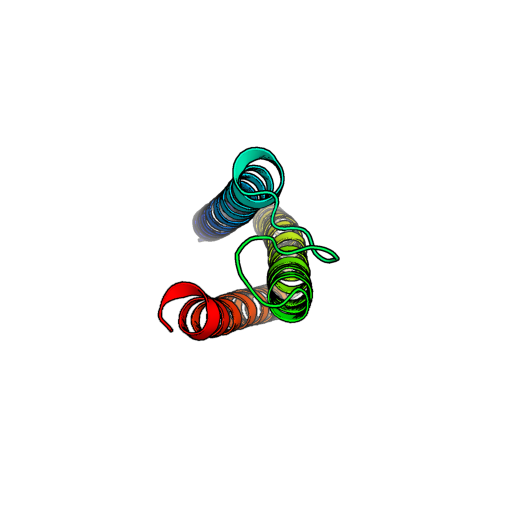.219 -0.262 7.149 1.00 94.81 99 TRP A O 1
ATOM 798 N N . HIS A 1 100 ? 1.123 -0.325 9.392 1.00 94.69 100 HIS A N 1
ATOM 799 C CA . HIS A 1 100 ? 2.391 0.374 9.604 1.00 94.69 100 HIS A CA 1
ATOM 800 C C . HIS A 1 100 ? 3.597 -0.410 9.089 1.00 94.69 100 HIS A C 1
ATOM 802 O O . HIS A 1 100 ? 4.524 0.186 8.551 1.00 94.69 100 HIS A O 1
ATOM 808 N N . PHE A 1 101 ? 3.593 -1.737 9.219 1.00 94.25 101 PHE A N 1
ATOM 809 C CA . PHE A 1 101 ? 4.644 -2.574 8.650 1.00 94.25 101 PHE A CA 1
ATOM 810 C C . PHE A 1 101 ? 4.698 -2.443 7.125 1.00 94.25 101 PHE A C 1
ATOM 812 O O . PHE A 1 101 ? 5.775 -2.248 6.565 1.00 94.25 101 PHE A O 1
ATOM 819 N N . VAL A 1 102 ? 3.541 -2.510 6.458 1.00 95.25 102 VAL A N 1
ATOM 820 C CA . VAL A 1 102 ? 3.461 -2.323 5.005 1.00 95.25 102 VAL A CA 1
ATOM 821 C C . VAL A 1 102 ? 3.969 -0.930 4.621 1.00 95.25 102 VAL A C 1
ATOM 823 O O . VAL A 1 102 ? 4.830 -0.833 3.755 1.00 95.25 102 VAL A O 1
ATOM 826 N N . ASP A 1 103 ? 3.530 0.128 5.305 1.00 93.00 103 ASP A N 1
ATOM 827 C CA . ASP A 1 103 ? 3.993 1.503 5.057 1.00 93.00 103 ASP A CA 1
ATOM 828 C C . ASP A 1 103 ? 5.525 1.642 5.167 1.00 93.00 103 ASP A C 1
ATOM 830 O O . ASP A 1 103 ? 6.185 2.181 4.279 1.00 93.00 103 ASP A O 1
ATOM 834 N N . LEU A 1 104 ? 6.120 1.045 6.201 1.00 93.75 104 LEU A N 1
ATOM 835 C CA . LEU A 1 104 ? 7.566 1.062 6.425 1.00 93.75 104 LEU A CA 1
ATOM 836 C C . LEU A 1 104 ? 8.328 0.350 5.290 1.00 93.75 104 LEU A C 1
ATOM 838 O O . LEU A 1 104 ? 9.336 0.858 4.797 1.00 93.75 104 LEU A O 1
ATOM 842 N N . VAL A 1 105 ? 7.824 -0.793 4.811 1.00 94.75 105 VAL A N 1
ATOM 843 C CA . VAL A 1 105 ? 8.403 -1.491 3.648 1.00 94.75 105 VAL A CA 1
ATOM 844 C C . VAL A 1 105 ? 8.378 -0.604 2.400 1.00 94.75 105 VAL A C 1
ATOM 846 O O . VAL A 1 105 ? 9.345 -0.615 1.635 1.00 94.75 105 VAL A O 1
ATOM 849 N N . TRP A 1 106 ? 7.324 0.194 2.200 1.00 93.00 106 TRP A N 1
ATOM 850 C CA . TRP A 1 106 ? 7.252 1.102 1.055 1.00 93.00 106 TRP A CA 1
ATOM 851 C C . TRP A 1 106 ? 8.343 2.171 1.080 1.00 93.00 106 TRP A C 1
ATOM 853 O O . TRP A 1 106 ? 8.959 2.430 0.050 1.00 93.00 106 TRP A O 1
ATOM 863 N N . VAL A 1 107 ? 8.636 2.751 2.249 1.00 92.56 107 VAL A N 1
ATOM 864 C CA . VAL A 1 107 ? 9.700 3.760 2.393 1.00 92.56 107 VAL A CA 1
ATOM 865 C C . VAL A 1 107 ? 11.047 3.218 1.902 1.00 92.56 107 VAL A C 1
ATOM 867 O O . VAL A 1 107 ? 11.779 3.925 1.208 1.00 92.56 107 VAL A O 1
ATOM 870 N N . PHE A 1 108 ? 11.356 1.950 2.190 1.00 91.56 108 PHE A N 1
ATOM 871 C CA . PHE A 1 108 ? 12.568 1.311 1.676 1.00 91.56 108 PHE A CA 1
ATOM 872 C C . PHE A 1 108 ? 12.522 1.081 0.163 1.00 91.56 108 PHE A C 1
ATOM 874 O O . PHE A 1 108 ? 13.500 1.379 -0.519 1.00 91.56 108 PHE A O 1
ATOM 881 N N . ILE A 1 109 ? 11.403 0.584 -0.375 1.00 91.50 109 ILE A N 1
ATOM 882 C CA . ILE A 1 109 ? 11.238 0.387 -1.827 1.00 91.50 109 ILE A CA 1
ATOM 883 C C . ILE A 1 109 ? 11.424 1.718 -2.562 1.00 91.50 109 ILE A C 1
ATOM 885 O O . ILE A 1 109 ? 12.176 1.784 -3.534 1.00 91.50 109 ILE A O 1
ATOM 889 N N . PHE A 1 110 ? 10.796 2.784 -2.065 1.00 89.94 110 PHE A N 1
ATOM 890 C CA . PHE A 1 110 ? 10.911 4.117 -2.637 1.00 89.94 110 PHE A CA 1
ATOM 891 C C . PHE A 1 110 ? 12.365 4.611 -2.638 1.00 89.94 110 PHE A C 1
ATOM 893 O O . PHE A 1 110 ? 12.864 5.068 -3.663 1.00 89.94 110 PHE A O 1
ATOM 900 N N . ALA A 1 111 ? 13.080 4.450 -1.520 1.00 90.56 111 ALA A N 1
ATOM 901 C CA . ALA A 1 111 ? 14.478 4.857 -1.421 1.00 90.56 111 ALA A CA 1
ATOM 902 C C . ALA A 1 111 ? 15.394 4.137 -2.428 1.00 90.56 111 ALA A C 1
ATOM 904 O O . ALA A 1 111 ? 16.249 4.780 -3.028 1.00 90.56 111 ALA A O 1
ATOM 905 N N . PHE A 1 112 ? 15.213 2.830 -2.643 1.00 87.19 112 PHE A N 1
ATOM 906 C CA . PHE A 1 112 ? 16.087 2.057 -3.535 1.00 87.19 112 PHE A CA 1
ATOM 907 C C . PHE A 1 112 ? 15.762 2.188 -5.024 1.00 87.19 112 PHE A C 1
ATOM 909 O O . PHE A 1 112 ? 16.671 2.060 -5.835 1.00 87.19 112 PHE A O 1
ATOM 916 N N . PHE A 1 113 ? 14.493 2.381 -5.394 1.00 84.88 113 PHE A N 1
ATOM 917 C CA . PHE A 1 113 ? 14.087 2.397 -6.806 1.00 84.88 113 PHE A CA 1
ATOM 918 C C . PHE A 1 113 ? 13.853 3.795 -7.379 1.00 84.88 113 PHE A C 1
ATOM 920 O O . PHE A 1 113 ? 13.902 3.943 -8.596 1.00 84.88 113 PHE A O 1
ATOM 927 N N . TYR A 1 114 ? 13.582 4.800 -6.538 1.00 84.44 114 TYR A N 1
ATOM 928 C CA . TYR A 1 114 ? 13.269 6.157 -7.002 1.00 84.44 114 TYR A CA 1
ATOM 929 C C . TYR A 1 114 ? 14.332 7.199 -6.650 1.00 84.44 114 TYR A C 1
ATOM 931 O O . TYR A 1 114 ? 14.434 8.197 -7.358 1.00 84.44 114 TYR A O 1
ATOM 939 N N . LEU A 1 115 ? 15.083 7.022 -5.555 1.00 81.56 115 LEU A N 1
ATOM 940 C CA . LEU A 1 115 ? 16.085 8.005 -5.107 1.00 81.56 115 LEU A CA 1
ATOM 941 C C . LEU A 1 115 ? 17.530 7.638 -5.469 1.00 81.56 115 LEU A C 1
ATOM 943 O O . LEU A 1 115 ? 18.394 8.513 -5.404 1.00 81.56 115 LEU A O 1
ATOM 947 N N . TRP A 1 116 ? 17.787 6.376 -5.806 1.00 69.25 116 TRP A N 1
ATOM 948 C CA . TRP A 1 116 ? 19.090 5.868 -6.235 1.00 69.25 116 TRP A CA 1
ATOM 949 C C . TRP A 1 116 ? 19.121 5.725 -7.755 1.00 69.25 116 TRP A C 1
ATOM 951 O O . TRP A 1 116 ? 20.109 6.191 -8.366 1.00 69.25 116 TRP A O 1
#